Protein AF-A0A7C8CIP3-F1 (afdb_monomer)

Mean predicted aligned error: 4.67 Å

Secondary structure (DSSP, 8-state):
-PPPPHHHHHHHHHHHT-HHHHHHHHHHTTS---HHHHHHHHT--HHHHHHHHHHHHHTTS------S---

Sequence (71 aa):
MPTPSAEELQRIFKTLSDITRMRILRLLAQEELMVQELMEVLGMAQSRVSRHLAILREAGLVSDRRDGTYV

Foldseek 3Di:
DDDDDPVLVVLLVVLVVDPLLVVVLVVVVVHDDDLVVSCVVVVHDSVVSVVNVVSCVVNVNDDDDDPPPDD

pLDDT: mean 91.22, std 11.96, range [42.19, 98.06]

Nearest PDB structures (foldseek):
  1r22-assembly1_B  TM=8.929E-01  e=2.375E-03  Synechococcus elongatus PCC 7942 = FACHB-805
  7p6f-assembly1_BBB  TM=8.837E-01  e=5.092E-03  Streptomyces griseus
  2kko-assembly1_B  TM=8.623E-01  e=4.484E-03  Mycobacterium tuberculosis variant bovis
  8qkf-assembly1_B  TM=8.744E-01  e=7.946E-03  Mycolicibacterium smegmatis
  3gw2-assembly1_A-2  TM=8.960E-01  e=1.025E-02  Mycobacterium tuberculosis variant bovis AF2122/97

Solvent-accessible surface area (backbone atoms only — not comparable to full-atom values): 4540 Å² total; per-residue (Å²): 130,82,82,77,50,75,67,55,50,50,52,46,51,63,57,59,72,35,71,67,50,45,50,51,51,57,52,53,74,75,42,94,75,55,72,65,58,52,23,64,78,69,73,43,58,63,74,59,53,52,50,49,51,51,56,36,36,77,64,70,76,50,84,90,82,86,74,96,79,80,130

Radius of gyration: 13.46 Å; Cα contacts (8 Å, |Δi|>4): 35; chains: 1; bounding box: 27×28×40 Å

Structure (mmCIF, N/CA/C/O backbone):
data_AF-A0A7C8CIP3-F1
#
_entry.id   AF-A0A7C8CIP3-F1
#
loop_
_atom_site.group_PDB
_atom_site.id
_atom_site.type_symbol
_atom_site.label_atom_id
_atom_site.label_alt_id
_atom_site.label_comp_id
_atom_site.label_asym_id
_atom_site.label_entity_id
_atom_site.label_seq_id
_atom_site.pdbx_PDB_ins_code
_atom_site.Cartn_x
_atom_site.Cartn_y
_atom_site.Cartn_z
_atom_site.occupancy
_atom_site.B_iso_or_equiv
_atom_site.auth_seq_id
_atom_site.auth_comp_id
_atom_site.auth_asym_id
_atom_site.auth_atom_id
_atom_site.pdbx_PDB_model_num
ATOM 1 N N . MET A 1 1 ? 5.161 12.195 -22.120 1.00 60.72 1 MET A N 1
ATOM 2 C CA . MET A 1 1 ? 5.781 11.376 -21.058 1.00 60.72 1 MET A CA 1
ATOM 3 C C . MET A 1 1 ? 6.874 10.546 -21.713 1.00 60.72 1 MET A C 1
ATOM 5 O O . MET A 1 1 ? 6.576 9.978 -22.760 1.00 60.72 1 MET A O 1
ATOM 9 N N . PRO A 1 2 ? 8.118 10.539 -21.207 1.00 79.88 2 PRO A N 1
ATOM 10 C CA . PRO A 1 2 ? 9.154 9.639 -21.716 1.00 79.88 2 PRO A CA 1
ATOM 11 C C . PRO A 1 2 ? 8.726 8.176 -21.530 1.00 79.88 2 PRO A C 1
ATOM 13 O O . PRO A 1 2 ? 7.986 7.859 -20.598 1.00 79.88 2 PRO A O 1
ATOM 16 N N . THR A 1 3 ? 9.161 7.296 -22.432 1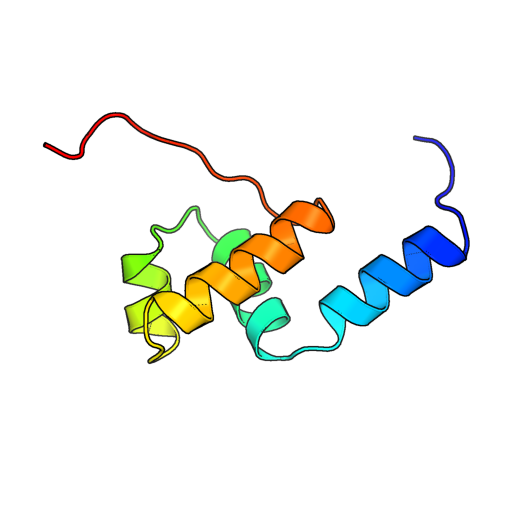.00 83.44 3 THR A N 1
ATOM 17 C CA . THR A 1 3 ? 8.935 5.851 -22.304 1.00 83.44 3 THR A CA 1
ATOM 18 C C . THR A 1 3 ? 9.716 5.334 -21.093 1.00 83.44 3 THR A C 1
ATOM 20 O O . THR A 1 3 ? 10.915 5.612 -21.021 1.00 83.44 3 THR A O 1
ATOM 23 N N . PRO A 1 4 ? 9.086 4.601 -20.158 1.00 84.62 4 PRO A N 1
ATOM 24 C CA . PRO A 1 4 ? 9.790 4.070 -18.999 1.00 84.62 4 PRO A CA 1
ATOM 25 C C . PRO A 1 4 ? 10.847 3.045 -19.425 1.00 84.62 4 PRO A C 1
ATOM 27 O O . PRO A 1 4 ? 10.624 2.253 -20.346 1.00 84.62 4 PRO A O 1
ATOM 30 N N . SER A 1 5 ? 11.991 3.048 -18.745 1.00 92.56 5 SER A N 1
ATOM 31 C CA . SER A 1 5 ? 13.059 2.069 -18.950 1.00 92.56 5 SER A CA 1
ATOM 32 C C . SER A 1 5 ? 12.611 0.663 -18.530 1.00 92.56 5 SER A C 1
ATOM 34 O O . SER A 1 5 ? 11.659 0.481 -17.763 1.00 92.56 5 SER A O 1
ATOM 36 N N . ALA A 1 6 ? 13.314 -0.368 -19.005 1.00 92.69 6 ALA A N 1
ATOM 37 C CA . ALA A 1 6 ? 13.023 -1.746 -18.613 1.00 92.69 6 ALA A CA 1
ATOM 38 C C . ALA A 1 6 ? 13.167 -1.951 -17.091 1.00 92.69 6 ALA A C 1
ATOM 40 O O . ALA A 1 6 ? 12.380 -2.676 -16.481 1.00 92.69 6 ALA A O 1
ATOM 41 N N . GLU A 1 7 ? 14.127 -1.273 -16.459 1.00 92.00 7 GLU A N 1
ATOM 42 C CA . GLU A 1 7 ? 14.348 -1.296 -15.012 1.00 92.00 7 GLU A CA 1
ATOM 43 C C . GLU A 1 7 ? 13.215 -0.603 -14.245 1.00 92.00 7 GLU A C 1
ATOM 45 O O . GLU A 1 7 ? 12.818 -1.070 -13.177 1.00 92.00 7 GLU A O 1
ATOM 50 N N . GLU A 1 8 ? 12.671 0.497 -14.774 1.00 88.69 8 GLU A N 1
ATOM 51 C CA . GLU A 1 8 ? 11.498 1.170 -14.203 1.00 88.69 8 GLU A CA 1
ATOM 52 C C . GLU A 1 8 ? 10.265 0.271 -14.257 1.00 88.69 8 GLU A C 1
ATOM 54 O O . GLU A 1 8 ? 9.602 0.067 -13.237 1.00 88.69 8 GLU A O 1
ATOM 59 N N . LEU A 1 9 ? 10.008 -0.343 -15.414 1.00 90.69 9 LEU A N 1
ATOM 60 C CA . LEU A 1 9 ? 8.927 -1.312 -15.578 1.00 90.69 9 LEU A CA 1
ATOM 61 C C . LEU A 1 9 ? 9.093 -2.507 -14.635 1.00 90.69 9 LEU A C 1
ATOM 63 O O . LEU A 1 9 ? 8.139 -2.898 -13.966 1.00 90.69 9 LEU A O 1
ATOM 67 N N . GLN A 1 10 ? 10.303 -3.059 -14.516 1.00 93.56 10 GLN A N 1
ATOM 68 C CA . GLN A 1 10 ? 10.581 -4.160 -13.595 1.00 93.56 10 GLN A CA 1
ATOM 69 C C . GLN A 1 10 ? 10.278 -3.776 -12.140 1.00 93.56 10 GLN A C 1
ATOM 71 O O . GLN A 1 10 ? 9.668 -4.567 -11.414 1.00 93.5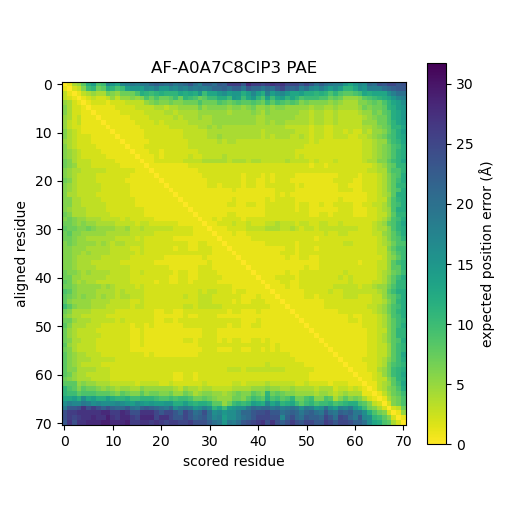6 10 GLN A O 1
ATOM 76 N N . ARG A 1 11 ? 10.670 -2.569 -11.705 1.00 90.88 11 ARG A N 1
ATOM 77 C CA . ARG A 1 11 ? 10.349 -2.064 -10.361 1.00 90.88 11 ARG A CA 1
ATOM 78 C C . ARG A 1 11 ? 8.842 -1.955 -10.153 1.00 90.88 11 ARG A C 1
ATOM 80 O O . ARG A 1 11 ? 8.344 -2.454 -9.145 1.00 90.88 11 ARG A O 1
ATOM 87 N N . ILE A 1 12 ? 8.116 -1.376 -11.110 1.00 90.69 12 ILE A N 1
ATOM 88 C CA . ILE A 1 12 ? 6.655 -1.246 -11.042 1.00 90.69 12 ILE A CA 1
ATOM 89 C C . ILE A 1 12 ? 6.001 -2.627 -10.967 1.00 90.69 12 ILE A C 1
ATOM 91 O O . ILE A 1 12 ? 5.220 -2.880 -10.054 1.00 90.69 12 ILE A O 1
ATOM 95 N N . PHE A 1 13 ? 6.356 -3.560 -11.853 1.00 93.81 13 PHE A N 1
ATOM 96 C CA . PHE A 1 13 ? 5.764 -4.899 -11.852 1.00 93.81 13 PHE A CA 1
ATOM 97 C C . PHE A 1 13 ? 6.069 -5.681 -10.572 1.00 93.81 13 PHE A C 1
ATOM 99 O O . PHE A 1 13 ? 5.182 -6.348 -10.043 1.00 93.81 13 PHE A O 1
ATOM 106 N N . LYS A 1 14 ? 7.276 -5.551 -10.010 1.00 94.25 14 LYS A N 1
ATOM 107 C CA . LYS A 1 14 ? 7.613 -6.134 -8.701 1.00 94.25 14 LYS A CA 1
ATOM 108 C C . LYS A 1 14 ? 6.793 -5.512 -7.568 1.00 94.25 14 LYS A C 1
ATOM 110 O O . LYS A 1 14 ? 6.385 -6.199 -6.631 1.00 94.25 14 LYS A O 1
ATOM 115 N N . THR A 1 15 ? 6.508 -4.216 -7.643 1.00 94.38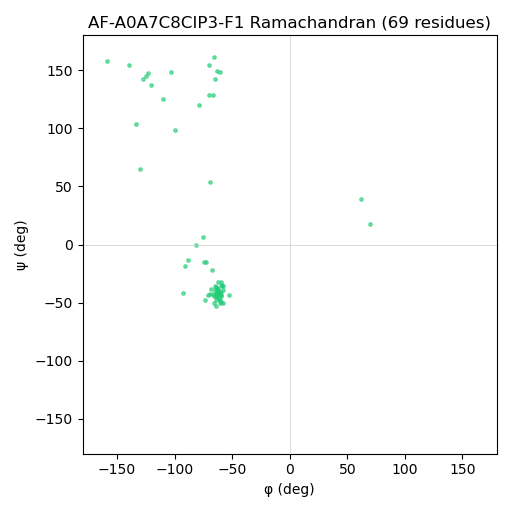 15 THR A N 1
ATOM 116 C CA . THR A 1 15 ? 5.581 -3.573 -6.711 1.00 94.38 15 THR A CA 1
ATOM 117 C C . THR A 1 15 ? 4.162 -4.113 -6.898 1.00 94.38 15 THR A C 1
ATOM 119 O O . THR A 1 15 ? 3.528 -4.481 -5.914 1.00 94.38 15 THR A O 1
ATOM 122 N N . LEU A 1 16 ? 3.676 -4.270 -8.124 1.00 95.38 16 LEU A N 1
ATOM 123 C CA . LEU A 1 16 ? 2.325 -4.769 -8.404 1.00 95.38 16 LEU A CA 1
ATOM 124 C C . LEU A 1 16 ? 2.143 -6.277 -8.139 1.00 95.38 16 LEU A C 1
ATOM 126 O O . LEU A 1 16 ? 1.015 -6.740 -8.020 1.00 95.38 16 LEU A O 1
ATOM 130 N N . SER A 1 17 ? 3.215 -7.057 -7.981 1.00 96.56 17 SER A N 1
ATOM 131 C CA . SER A 1 17 ? 3.132 -8.516 -7.797 1.00 96.56 17 SER A CA 1
ATOM 132 C C . SER A 1 17 ? 2.664 -8.979 -6.404 1.00 96.56 17 SER A C 1
ATOM 134 O O . SER A 1 17 ? 2.721 -10.168 -6.103 1.00 96.56 17 SER A O 1
ATOM 136 N N . ASP A 1 18 ? 2.247 -8.070 -5.522 1.00 97.69 18 ASP A N 1
ATOM 137 C CA . ASP A 1 18 ? 1.759 -8.384 -4.174 1.00 97.69 18 ASP A CA 1
ATOM 138 C C . ASP A 1 18 ? 0.264 -8.125 -4.072 1.00 97.69 18 ASP A C 1
ATOM 140 O O . ASP A 1 18 ? -0.224 -7.020 -4.321 1.00 97.69 18 ASP A O 1
ATOM 144 N N . ILE A 1 19 ? -0.462 -9.156 -3.650 1.00 97.12 19 ILE A N 1
ATOM 145 C CA . ILE A 1 19 ? -1.919 -9.126 -3.596 1.00 97.12 19 ILE A CA 1
ATOM 146 C C . ILE A 1 19 ? -2.461 -8.055 -2.641 1.00 97.12 19 ILE A C 1
ATOM 148 O O . ILE A 1 19 ? -3.510 -7.475 -2.906 1.00 97.12 19 ILE A O 1
ATOM 152 N N . THR A 1 20 ? -1.752 -7.745 -1.553 1.00 97.44 20 THR A N 1
ATOM 153 C CA . THR A 1 20 ? -2.174 -6.709 -0.600 1.00 97.44 20 THR A CA 1
ATOM 154 C C . THR A 1 20 ? -2.027 -5.333 -1.229 1.00 97.44 20 THR A C 1
ATOM 156 O O . THR A 1 20 ? -2.948 -4.525 -1.146 1.00 97.44 20 THR A O 1
ATOM 159 N N . ARG A 1 21 ? -0.912 -5.078 -1.926 1.00 97.69 21 ARG A N 1
ATOM 160 C CA 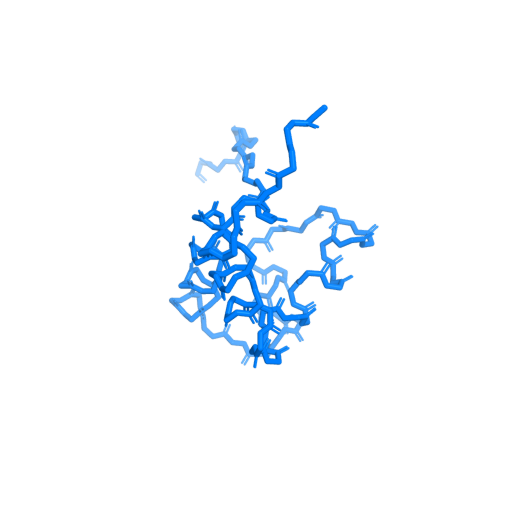. ARG A 1 21 ? -0.706 -3.819 -2.658 1.00 97.69 21 ARG A CA 1
ATOM 161 C C . ARG A 1 21 ? -1.742 -3.634 -3.767 1.00 97.69 21 ARG A C 1
ATOM 163 O O . ARG A 1 21 ? -2.306 -2.553 -3.882 1.00 97.69 21 ARG A O 1
ATOM 170 N N . MET A 1 22 ? -2.075 -4.696 -4.499 1.00 98.06 22 MET A N 1
ATOM 171 C CA . MET A 1 22 ? -3.146 -4.658 -5.502 1.00 98.06 22 MET A CA 1
ATOM 172 C C . MET A 1 22 ? -4.524 -4.377 -4.891 1.00 98.06 22 MET A C 1
ATOM 174 O O . MET A 1 22 ? -5.304 -3.618 -5.461 1.00 98.06 22 MET A O 1
ATOM 178 N N . ARG A 1 23 ? -4.827 -4.942 -3.714 1.00 97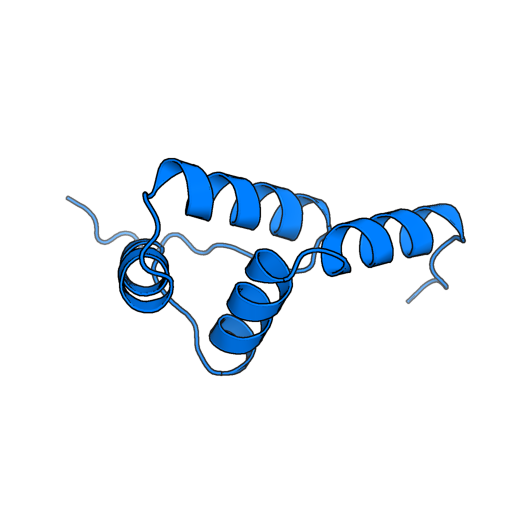.81 23 ARG A N 1
ATOM 179 C CA . ARG A 1 23 ? -6.068 -4.637 -2.983 1.00 97.81 23 ARG A CA 1
ATOM 180 C C . ARG A 1 23 ? -6.123 -3.174 -2.548 1.00 97.81 23 ARG A C 1
ATOM 182 O O . ARG A 1 23 ? -7.151 -2.545 -2.760 1.00 97.81 23 ARG A O 1
ATOM 189 N N . ILE A 1 24 ? -5.030 -2.635 -2.001 1.00 98.00 24 ILE A N 1
ATOM 190 C CA . ILE A 1 24 ? -4.931 -1.215 -1.624 1.00 98.00 24 ILE A CA 1
ATOM 191 C C . ILE A 1 24 ? -5.177 -0.322 -2.844 1.00 98.00 24 ILE A C 1
ATOM 193 O O . ILE A 1 24 ? -6.025 0.558 -2.783 1.00 98.00 24 ILE A O 1
ATOM 197 N N . LEU A 1 25 ? -4.495 -0.583 -3.964 1.00 97.81 25 LEU A N 1
ATOM 198 C CA . LEU A 1 25 ? -4.678 0.187 -5.199 1.00 97.81 25 LEU A CA 1
ATOM 199 C C . LEU A 1 25 ? -6.115 0.120 -5.714 1.00 97.81 25 LEU A C 1
ATOM 201 O O . LEU A 1 25 ? -6.658 1.135 -6.131 1.00 97.81 25 LEU A O 1
ATOM 205 N N . ARG A 1 26 ? -6.754 -1.055 -5.656 1.00 97.75 26 ARG A N 1
ATOM 206 C CA . ARG A 1 26 ? -8.159 -1.202 -6.048 1.00 97.75 26 ARG A CA 1
ATOM 207 C C . ARG A 1 26 ? -9.088 -0.359 -5.177 1.00 97.75 26 ARG A C 1
ATOM 209 O O . ARG A 1 26 ? -10.014 0.222 -5.725 1.00 97.75 26 ARG A O 1
ATOM 216 N N . LEU A 1 27 ? -8.863 -0.315 -3.864 1.00 97.81 27 LEU A N 1
ATOM 217 C CA . LEU A 1 27 ? -9.658 0.503 -2.942 1.00 97.81 27 LEU A CA 1
ATOM 218 C C . LEU A 1 27 ? -9.455 1.997 -3.232 1.00 97.81 27 LEU A C 1
ATOM 220 O O . LEU A 1 27 ? -10.421 2.707 -3.481 1.00 97.81 27 LEU A O 1
ATOM 224 N N . LEU A 1 28 ? -8.196 2.435 -3.327 1.00 97.06 28 LEU A N 1
ATOM 225 C CA . LEU A 1 28 ? -7.843 3.836 -3.588 1.00 97.06 28 LEU A CA 1
ATOM 226 C C . LEU A 1 28 ? -8.236 4.328 -4.990 1.00 97.06 28 LEU A C 1
ATOM 228 O O . LEU A 1 28 ? -8.373 5.525 -5.216 1.00 97.06 28 LEU A O 1
ATOM 232 N N . ALA A 1 29 ? -8.421 3.417 -5.947 1.00 97.06 29 ALA A N 1
ATOM 233 C CA . ALA A 1 29 ? -8.949 3.746 -7.266 1.00 97.06 29 ALA A CA 1
ATOM 234 C C . ALA A 1 29 ? -10.462 4.027 -7.255 1.00 97.06 29 ALA A C 1
ATOM 236 O O . ALA A 1 29 ? -10.983 4.512 -8.256 1.00 97.06 29 ALA A O 1
ATOM 237 N N . GLN A 1 30 ? -11.181 3.658 -6.189 1.00 96.69 30 GLN A N 1
ATOM 238 C CA . GLN A 1 30 ? -12.599 3.987 -6.027 1.00 96.69 30 GLN A CA 1
ATOM 239 C C . GLN A 1 30 ? -12.776 5.292 -5.249 1.00 96.69 30 GLN A C 1
ATOM 241 O O . GLN A 1 30 ? -13.602 6.112 -5.638 1.00 96.69 30 GLN A O 1
ATOM 246 N N . GLU A 1 31 ? -11.991 5.493 -4.188 1.00 94.50 31 GLU A N 1
ATOM 247 C CA . GLU A 1 31 ? -12.094 6.664 -3.315 1.00 94.50 31 GLU A CA 1
ATOM 248 C C . GLU A 1 31 ? -10.798 6.932 -2.527 1.00 94.50 31 GLU A C 1
ATOM 250 O O . GLU A 1 31 ? -9.973 6.039 -2.329 1.00 94.50 31 GLU A O 1
ATOM 255 N N . GLU A 1 32 ? -10.611 8.173 -2.072 1.00 95.00 32 GLU A N 1
ATOM 256 C CA . GLU A 1 32 ? -9.547 8.532 -1.125 1.00 95.00 32 GLU A CA 1
ATOM 257 C C . GLU A 1 32 ? -9.879 7.934 0.252 1.00 95.00 32 GLU A C 1
ATOM 259 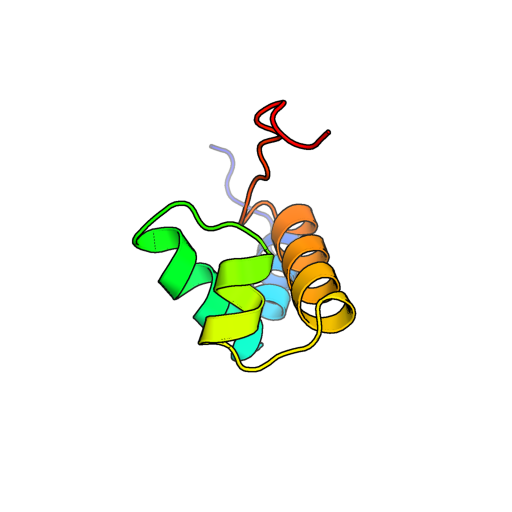O O . GLU A 1 32 ? -10.981 8.137 0.752 1.00 95.00 32 GLU A O 1
ATOM 264 N N . LEU A 1 33 ? -8.934 7.206 0.861 1.00 95.50 33 LEU A N 1
ATOM 265 C CA . LEU A 1 33 ? -9.124 6.534 2.153 1.00 95.50 33 LEU A CA 1
ATOM 266 C C . LEU A 1 33 ? -8.027 6.902 3.150 1.00 95.50 33 LEU A C 1
ATOM 268 O O . LEU A 1 33 ? -6.836 6.951 2.822 1.00 95.50 33 LEU A O 1
ATOM 272 N N . MET A 1 34 ? -8.427 7.049 4.405 1.00 95.25 34 MET A N 1
ATOM 273 C CA . MET A 1 34 ? -7.548 7.155 5.557 1.00 95.25 34 MET A CA 1
ATOM 274 C C . MET A 1 34 ? -6.863 5.815 5.838 1.00 95.25 34 MET A C 1
ATOM 276 O O . MET A 1 34 ? -7.374 4.726 5.569 1.00 95.25 34 MET A O 1
ATOM 280 N N . VAL A 1 35 ? -5.694 5.878 6.480 1.00 94.62 35 VAL A N 1
ATOM 281 C CA . VAL A 1 35 ? -4.945 4.669 6.865 1.00 94.62 35 VAL A CA 1
ATOM 282 C C . VAL A 1 35 ? -5.770 3.760 7.786 1.00 94.62 35 VAL A C 1
ATOM 284 O O . VAL A 1 35 ? -5.664 2.542 7.669 1.00 94.62 35 VAL A O 1
ATOM 287 N N . GLN A 1 36 ? -6.607 4.330 8.661 1.00 95.75 36 GLN A N 1
ATOM 288 C CA . GLN A 1 36 ? -7.476 3.562 9.563 1.00 95.75 36 GLN A CA 1
ATOM 289 C C . GLN A 1 36 ? -8.553 2.781 8.795 1.00 95.75 36 GLN A C 1
ATOM 291 O O . GLN A 1 36 ? -8.737 1.595 9.046 1.00 95.75 36 GLN A O 1
ATOM 296 N N . GLU A 1 37 ? -9.176 3.386 7.783 1.00 96.94 37 GLU A N 1
ATOM 297 C CA . GLU A 1 37 ? -10.173 2.713 6.937 1.00 96.94 37 GLU A CA 1
ATOM 298 C C . GLU A 1 37 ? -9.539 1.546 6.165 1.00 96.94 37 GLU A C 1
ATOM 300 O O . GLU A 1 37 ? -10.086 0.444 6.104 1.00 96.94 37 GLU A O 1
ATOM 305 N N . LEU A 1 38 ? -8.317 1.735 5.651 1.00 97.19 38 LEU A N 1
ATOM 306 C CA . LEU A 1 38 ? -7.552 0.651 5.029 1.00 97.19 38 LEU A CA 1
ATOM 307 C C . LEU A 1 38 ? -7.228 -0.474 6.022 1.00 97.19 38 LEU A C 1
ATOM 309 O O . LEU A 1 38 ? -7.263 -1.645 5.644 1.00 97.19 38 LEU A O 1
ATOM 313 N N . MET A 1 39 ? -6.903 -0.149 7.276 1.00 97.81 39 MET A N 1
ATOM 314 C CA . MET A 1 39 ? -6.657 -1.151 8.320 1.00 97.81 39 MET A CA 1
ATOM 315 C C . MET A 1 39 ? -7.905 -1.988 8.600 1.00 97.81 39 MET A C 1
ATOM 317 O O . MET A 1 39 ? -7.799 -3.216 8.658 1.00 97.81 39 MET A O 1
ATOM 321 N N . GLU A 1 40 ? -9.065 -1.344 8.721 1.00 97.69 40 GLU A N 1
ATOM 322 C CA . GLU A 1 40 ? -10.350 -1.998 8.969 1.00 97.69 40 GLU A CA 1
ATOM 323 C C . GLU A 1 40 ? -10.749 -2.913 7.806 1.00 97.69 40 GLU A C 1
ATOM 325 O O . GLU A 1 40 ? -10.960 -4.111 8.003 1.00 97.69 40 GLU A O 1
ATOM 330 N N . VAL A 1 41 ? -10.753 -2.395 6.573 1.00 97.06 41 VAL A N 1
ATOM 331 C CA . VAL A 1 41 ? -11.158 -3.153 5.375 1.00 97.06 41 VAL A CA 1
ATOM 332 C C . VAL A 1 41 ? -10.206 -4.317 5.076 1.00 97.06 41 VAL A C 1
ATOM 334 O O . VAL A 1 41 ? -10.622 -5.374 4.589 1.00 97.06 41 VAL A O 1
ATOM 337 N N . LEU A 1 42 ? -8.906 -4.148 5.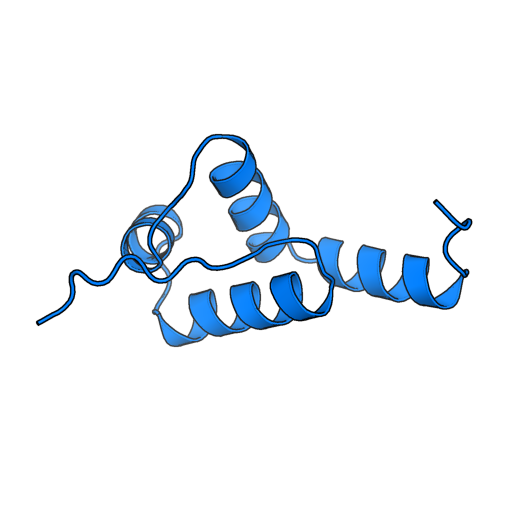332 1.00 96.75 42 LEU A N 1
ATOM 338 C CA . LEU A 1 42 ? -7.908 -5.186 5.064 1.00 96.75 42 LEU A CA 1
ATOM 339 C C . LEU A 1 42 ? -7.715 -6.155 6.236 1.00 96.75 42 LEU A C 1
ATOM 341 O O . LEU A 1 42 ? -7.097 -7.203 6.028 1.00 96.75 42 LEU A O 1
ATOM 345 N N . GLY A 1 43 ? -8.217 -5.834 7.432 1.00 97.38 43 GLY A N 1
ATOM 346 C CA . GLY A 1 43 ? -7.982 -6.607 8.653 1.00 97.38 43 GLY A CA 1
ATOM 347 C C . GLY A 1 43 ? -6.500 -6.652 9.037 1.00 97.38 43 GLY A C 1
ATOM 348 O O . GLY A 1 43 ? -5.980 -7.707 9.404 1.00 97.38 43 GLY A O 1
ATOM 349 N N . MET A 1 44 ? -5.783 -5.536 8.874 1.00 97.56 44 MET A N 1
ATOM 350 C CA . MET A 1 44 ? -4.328 -5.468 9.052 1.00 97.56 44 MET A CA 1
ATOM 351 C C . MET A 1 44 ? -3.917 -4.394 10.053 1.00 97.56 44 MET A C 1
ATOM 353 O O . MET A 1 44 ? -4.472 -3.303 10.086 1.00 97.56 44 MET A O 1
ATOM 357 N N . ALA A 1 45 ? -2.859 -4.677 10.817 1.00 97.19 45 ALA A N 1
ATOM 358 C CA . ALA A 1 45 ? -2.241 -3.686 11.691 1.00 97.19 45 ALA A CA 1
ATOM 359 C C . ALA A 1 45 ? -1.649 -2.508 10.896 1.00 97.19 45 ALA A C 1
ATOM 361 O O . ALA A 1 45 ? -1.122 -2.686 9.791 1.00 97.19 45 ALA A O 1
ATOM 362 N N . GLN A 1 46 ? -1.641 -1.325 11.514 1.00 95.81 46 GLN A N 1
ATOM 363 C CA . GLN A 1 46 ? -1.145 -0.082 10.916 1.00 95.81 46 GLN A CA 1
ATOM 364 C C . GLN A 1 46 ? 0.271 -0.210 10.349 1.00 95.81 46 GLN A C 1
ATOM 366 O O . GLN A 1 46 ? 0.530 0.230 9.235 1.00 95.81 46 GLN A O 1
ATOM 371 N N . SER A 1 47 ? 1.193 -0.855 11.072 1.00 97.06 47 SER A N 1
ATOM 372 C CA . SER A 1 47 ? 2.584 -1.028 10.625 1.00 97.06 47 SER A CA 1
ATOM 373 C C . SER A 1 47 ? 2.684 -1.761 9.283 1.00 97.06 47 SER A C 1
ATOM 375 O O . SER A 1 47 ? 3.522 -1.422 8.445 1.00 97.06 47 SER A O 1
ATOM 377 N N . ARG A 1 48 ? 1.797 -2.734 9.045 1.00 97.19 48 ARG A N 1
ATOM 378 C CA . ARG A 1 48 ? 1.737 -3.492 7.795 1.00 97.19 48 ARG A CA 1
ATOM 379 C C . ARG A 1 48 ? 1.163 -2.642 6.668 1.00 97.19 48 ARG A C 1
ATOM 381 O O . ARG A 1 48 ? 1.773 -2.580 5.602 1.00 97.19 48 ARG A O 1
ATOM 388 N N . VAL A 1 49 ? 0.046 -1.955 6.914 1.00 97.31 49 VAL A N 1
ATOM 389 C CA . VAL A 1 49 ? -0.584 -1.055 5.931 1.00 97.31 49 VAL A CA 1
ATOM 390 C C . VAL A 1 49 ? 0.379 0.068 5.535 1.00 97.31 49 VAL A C 1
ATOM 392 O O . VAL A 1 49 ? 0.656 0.241 4.350 1.00 97.31 49 VAL A O 1
ATOM 395 N N . SER A 1 50 ? 0.992 0.746 6.508 1.00 96.38 50 SER A N 1
ATOM 396 C CA . SER A 1 50 ? 1.975 1.812 6.277 1.00 96.38 50 SER A CA 1
ATOM 397 C C . SER A 1 50 ? 3.171 1.347 5.451 1.00 96.38 50 SER A C 1
ATOM 399 O O . SER A 1 50 ? 3.626 2.075 4.571 1.00 96.38 50 SER A O 1
ATOM 401 N N . ARG A 1 51 ? 3.669 0.123 5.677 1.00 97.62 51 ARG A N 1
ATOM 402 C CA . ARG A 1 51 ? 4.758 -0.442 4.868 1.00 97.62 51 ARG A CA 1
ATOM 403 C C . ARG A 1 51 ? 4.342 -0.634 3.410 1.00 97.62 51 ARG A C 1
ATOM 405 O O . ARG A 1 51 ? 5.113 -0.307 2.513 1.00 97.62 51 ARG A O 1
ATOM 412 N N . HIS A 1 52 ? 3.141 -1.156 3.161 1.00 97.81 52 HIS A N 1
ATOM 413 C CA . HIS A 1 52 ? 2.635 -1.308 1.797 1.00 97.81 52 HIS A CA 1
ATOM 414 C C . HIS A 1 52 ? 2.436 0.050 1.109 1.00 97.81 52 HIS A C 1
ATOM 416 O O . HIS A 1 52 ? 2.843 0.197 -0.042 1.00 97.81 52 HIS A O 1
ATOM 422 N N . LEU A 1 53 ? 1.887 1.043 1.816 1.00 97.25 53 LEU A N 1
ATOM 423 C CA . LEU A 1 53 ? 1.723 2.409 1.307 1.00 97.25 53 LEU A CA 1
ATOM 424 C C . LEU A 1 53 ? 3.066 3.079 0.992 1.00 97.25 53 LEU A C 1
ATOM 426 O O . LEU A 1 53 ? 3.185 3.737 -0.035 1.00 97.25 53 LEU A O 1
ATOM 430 N N . ALA A 1 54 ? 4.095 2.872 1.821 1.00 96.62 54 ALA A N 1
ATOM 431 C CA . ALA A 1 54 ? 5.433 3.397 1.556 1.00 96.62 54 ALA A CA 1
ATOM 432 C C . ALA A 1 54 ? 6.022 2.847 0.250 1.00 96.62 54 ALA A C 1
ATOM 434 O O . ALA A 1 54 ? 6.454 3.627 -0.592 1.00 96.62 54 ALA A O 1
ATOM 435 N N . ILE A 1 55 ? 5.944 1.529 0.043 1.00 96.62 55 ILE A N 1
ATOM 436 C CA . ILE A 1 55 ? 6.410 0.879 -1.192 1.00 96.62 55 ILE A CA 1
ATOM 437 C C . ILE A 1 55 ? 5.634 1.397 -2.413 1.00 96.62 55 ILE A C 1
ATOM 439 O O . ILE A 1 55 ? 6.216 1.656 -3.463 1.00 96.62 55 ILE A O 1
ATOM 443 N N . LEU A 1 56 ? 4.311 1.546 -2.291 1.00 96.62 56 LEU A N 1
ATOM 444 C CA . LEU A 1 56 ? 3.473 2.066 -3.374 1.00 96.62 56 LEU A CA 1
ATOM 445 C C . LEU A 1 56 ? 3.812 3.524 -3.716 1.00 96.62 56 LEU A C 1
ATOM 447 O O . LEU A 1 56 ? 3.843 3.877 -4.894 1.00 96.62 56 LEU A O 1
ATOM 451 N N . ARG A 1 57 ? 4.101 4.353 -2.709 1.00 95.25 57 ARG A N 1
ATOM 452 C CA . ARG A 1 57 ? 4.500 5.754 -2.888 1.00 95.25 57 ARG A CA 1
ATOM 453 C C . ARG A 1 57 ? 5.883 5.878 -3.518 1.00 95.25 57 ARG A C 1
ATOM 455 O O . ARG A 1 57 ? 6.056 6.674 -4.431 1.00 95.25 57 ARG A O 1
ATOM 462 N N . GLU A 1 58 ? 6.851 5.072 -3.083 1.00 92.88 58 GLU A N 1
ATOM 463 C CA . GLU A 1 58 ? 8.183 5.002 -3.708 1.00 92.88 58 GLU A CA 1
ATOM 464 C C . GLU A 1 58 ? 8.101 4.591 -5.186 1.00 92.88 58 GLU A C 1
ATOM 466 O O . GLU A 1 58 ? 8.893 5.051 -6.004 1.00 92.88 58 GLU A O 1
ATOM 471 N N . ALA A 1 59 ? 7.112 3.767 -5.543 1.00 92.31 59 ALA A N 1
ATOM 472 C CA . ALA A 1 59 ? 6.819 3.396 -6.925 1.00 92.31 59 ALA A CA 1
ATOM 473 C C . ALA A 1 59 ? 5.984 4.441 -7.696 1.00 92.31 59 ALA A C 1
ATOM 475 O O . ALA A 1 59 ? 5.670 4.209 -8.862 1.00 92.31 59 ALA A O 1
ATOM 476 N N . GLY A 1 60 ? 5.595 5.556 -7.067 1.00 92.25 60 GLY A N 1
ATOM 477 C CA . GLY A 1 60 ? 4.777 6.608 -7.679 1.00 92.25 60 GLY A CA 1
ATOM 478 C C . GLY A 1 60 ? 3.325 6.206 -7.961 1.00 92.25 60 GLY A C 1
ATOM 479 O O . GLY A 1 60 ? 2.663 6.851 -8.768 1.00 92.25 60 GLY A O 1
ATOM 480 N N . LEU A 1 61 ? 2.827 5.134 -7.335 1.00 93.94 61 LEU A N 1
ATOM 481 C CA . LEU A 1 61 ? 1.488 4.585 -7.592 1.00 93.94 61 LEU A CA 1
ATOM 482 C C . LEU A 1 61 ? 0.407 5.169 -6.678 1.00 93.94 61 LEU A C 1
ATOM 484 O O . LEU A 1 61 ? -0.777 5.039 -6.975 1.00 93.94 61 LEU A O 1
ATOM 488 N N . VAL A 1 62 ? 0.805 5.776 -5.560 1.00 95.88 62 VAL A N 1
ATOM 489 C CA . VAL A 1 62 ? -0.092 6.464 -4.625 1.00 95.88 62 VAL A CA 1
ATOM 490 C C . VAL A 1 62 ? 0.560 7.746 -4.125 1.00 95.88 62 VAL A C 1
ATOM 492 O O . VAL A 1 62 ? 1.786 7.852 -4.054 1.00 95.88 62 VAL A O 1
ATOM 495 N N . SER A 1 63 ? -0.274 8.693 -3.721 1.00 93.88 63 SER A N 1
ATOM 496 C CA . SER A 1 63 ? 0.107 9.932 -3.048 1.00 93.88 63 SER A CA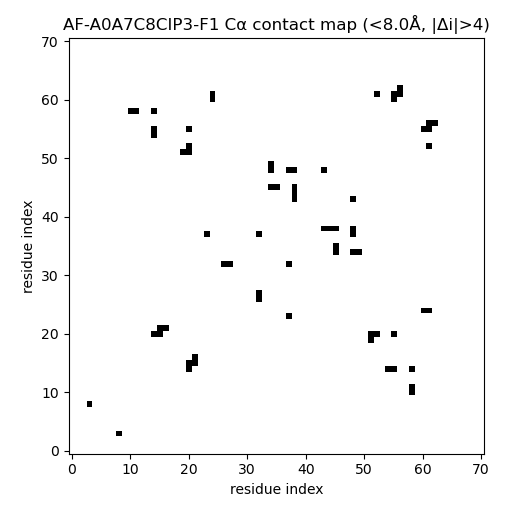 1
ATOM 497 C C . SER A 1 63 ? -0.619 10.019 -1.711 1.00 93.88 63 SER A C 1
ATOM 499 O O . SER A 1 63 ? -1.751 9.552 -1.603 1.00 93.88 63 SER A O 1
ATOM 501 N N . ASP A 1 64 ? 0.005 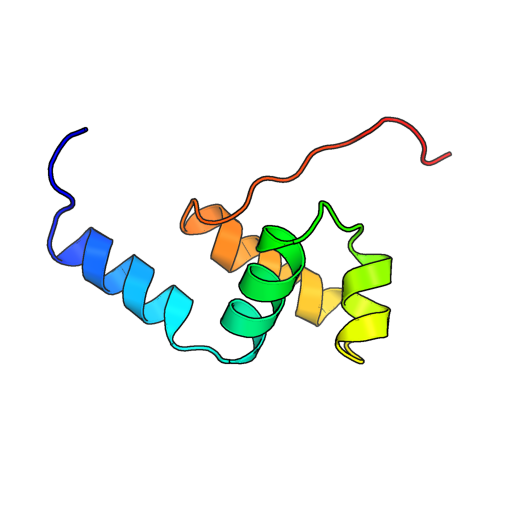10.627 -0.707 1.00 90.94 64 ASP A N 1
ATOM 502 C CA . ASP A 1 64 ? -0.673 10.997 0.533 1.00 90.94 64 ASP A CA 1
ATOM 503 C C . ASP A 1 64 ? -0.971 12.497 0.578 1.00 90.94 64 ASP A C 1
ATOM 505 O O . ASP A 1 64 ? -0.229 13.320 0.039 1.00 90.94 64 ASP A O 1
ATOM 509 N N . ARG A 1 65 ? -2.073 12.839 1.241 1.00 86.62 65 ARG A N 1
ATOM 510 C CA . ARG A 1 65 ? -2.437 14.201 1.614 1.00 86.62 65 ARG A CA 1
ATOM 511 C C . ARG A 1 65 ? -2.565 14.255 3.127 1.00 86.62 65 ARG A C 1
ATOM 513 O O . ARG A 1 65 ? -3.145 13.368 3.747 1.00 86.62 65 ARG A O 1
ATOM 520 N N . ARG A 1 66 ? -2.030 15.318 3.723 1.00 76.62 66 ARG A N 1
ATOM 521 C CA . ARG A 1 66 ? -2.304 15.666 5.117 1.00 76.62 66 ARG A CA 1
ATOM 522 C C . ARG A 1 66 ? -3.348 16.764 5.125 1.00 76.62 66 ARG A C 1
ATOM 524 O O . ARG A 1 66 ? -3.007 17.927 4.930 1.00 76.62 66 ARG A O 1
ATOM 531 N N . ASP A 1 67 ? -4.600 16.387 5.338 1.00 70.00 67 ASP A N 1
ATOM 532 C CA . ASP A 1 67 ? -5.611 17.352 5.750 1.00 70.00 67 ASP A CA 1
ATOM 533 C C . ASP A 1 67 ? -5.417 17.600 7.245 1.00 70.00 67 ASP A C 1
ATOM 535 O O . ASP A 1 67 ? -5.390 16.657 8.035 1.00 70.00 67 ASP A O 1
ATOM 539 N N . GLY A 1 68 ? -5.152 18.853 7.619 1.00 56.69 68 GLY A N 1
ATOM 540 C CA . GLY A 1 68 ? -4.716 19.273 8.954 1.00 56.69 68 GLY A CA 1
ATOM 541 C C . GLY A 1 68 ? -5.780 19.147 10.046 1.00 56.69 68 GLY A C 1
ATOM 542 O O . GLY A 1 68 ? -6.058 20.116 10.744 1.00 56.69 68 GLY A O 1
ATOM 543 N N . THR A 1 69 ? -6.380 17.973 10.216 1.00 49.59 69 THR A N 1
ATOM 544 C CA . THR A 1 69 ? -7.364 17.690 11.264 1.00 49.59 69 THR A CA 1
ATOM 545 C C . THR A 1 69 ? -6.986 16.407 11.993 1.00 49.59 69 THR A C 1
ATOM 547 O O . THR A 1 69 ? -7.682 15.402 11.949 1.00 49.59 69 THR A O 1
ATOM 550 N N . TYR A 1 70 ? -5.843 16.452 12.670 1.00 52.09 70 TYR A N 1
ATOM 551 C CA . TYR A 1 70 ? -5.577 15.614 13.835 1.00 52.09 70 TYR A CA 1
ATOM 552 C C . TYR A 1 70 ? -4.977 16.526 14.908 1.00 52.09 70 TYR A C 1
ATOM 554 O O . TYR A 1 70 ? -3.826 16.951 14.788 1.00 52.09 70 TYR A O 1
ATOM 562 N N . VAL A 1 71 ? -5.803 16.876 15.899 1.00 42.19 71 VAL A N 1
ATOM 563 C CA . VAL A 1 71 ? -5.360 17.297 17.238 1.00 42.19 71 VAL A CA 1
ATOM 564 C C . VAL A 1 71 ? -5.358 16.052 18.109 1.00 42.19 71 VAL A C 1
ATOM 566 O O . VAL A 1 71 ? -6.330 15.273 17.980 1.00 42.19 71 VAL A O 1
#